Protein AF-A0A959AZ78-F1 (afdb_monomer_lite)

Sequence (178 aa):
RRRLTPREVIAAMEPVLYELKNRQPELEVILTVSPVRHLRDGLVENQRSKAVLLLACSELSRQLPFAHYFPSYEIQMDELRDYRFYAPDLIHPSDVAIDHIWQRFGQAFFDGPTRQLMQRIGKVIAASSHRPFHPASEPHQRFLQQQLEIIAQLEQEFPFLNLNREREGFRKQLVGEG

Structure (mmCIF, N/CA/C/O backbone):
data_AF-A0A959AZ78-F1
#
_entry.id   AF-A0A959AZ78-F1
#
loop_
_atom_site.group_PDB
_atom_site.id
_atom_site.type_symbol
_atom_site.label_atom_id
_atom_site.label_alt_id
_atom_site.label_comp_id
_atom_site.label_asym_id
_atom_site.label_entity_id
_atom_site.label_seq_id
_atom_site.pdbx_PDB_ins_code
_atom_site.Cartn_x
_atom_site.Cartn_y
_atom_site.Cartn_z
_atom_site.occupancy
_atom_site.B_iso_or_equiv
_atom_site.auth_seq_id
_atom_site.auth_comp_id
_atom_site.auth_asym_id
_atom_site.auth_atom_id
_atom_site.pdbx_PDB_model_num
ATOM 1 N N . ARG A 1 1 ? 24.798 -7.337 -11.334 1.00 72.88 1 ARG A N 1
ATOM 2 C CA . ARG A 1 1 ? 23.443 -7.668 -11.856 1.00 72.88 1 ARG A CA 1
ATOM 3 C C . ARG A 1 1 ? 23.127 -6.712 -13.004 1.00 72.88 1 ARG A C 1
ATOM 5 O O . ARG A 1 1 ? 23.565 -5.573 -12.932 1.00 72.88 1 ARG A O 1
ATOM 12 N N . ARG A 1 2 ? 22.421 -7.155 -14.054 1.00 89.50 2 ARG A N 1
ATOM 13 C CA . ARG A 1 2 ? 21.981 -6.292 -15.170 1.00 89.50 2 ARG A CA 1
ATOM 14 C C . ARG A 1 2 ? 20.644 -5.628 -14.817 1.00 89.50 2 ARG A C 1
ATOM 16 O O . ARG A 1 2 ? 19.760 -6.317 -14.315 1.00 89.50 2 ARG A O 1
ATOM 23 N N . ARG A 1 3 ? 20.494 -4.327 -15.087 1.00 91.81 3 ARG A N 1
ATOM 24 C CA . ARG A 1 3 ? 19.217 -3.600 -14.969 1.00 91.81 3 ARG A CA 1
ATOM 25 C C . ARG A 1 3 ? 18.324 -3.922 -16.171 1.00 91.81 3 ARG A C 1
ATOM 27 O O . ARG A 1 3 ? 18.809 -3.905 -17.302 1.00 91.81 3 ARG A O 1
ATOM 34 N N . LEU A 1 4 ? 17.048 -4.205 -15.922 1.00 96.06 4 LEU A N 1
ATOM 35 C CA . LEU A 1 4 ? 16.058 -4.388 -16.984 1.00 96.06 4 LEU A CA 1
ATOM 36 C C . LEU A 1 4 ? 15.775 -3.058 -17.694 1.00 96.06 4 LEU A C 1
ATOM 38 O O . LEU A 1 4 ? 15.920 -1.980 -17.117 1.00 96.06 4 LEU A O 1
ATOM 42 N N . THR A 1 5 ? 15.371 -3.135 -18.952 1.00 97.94 5 THR A N 1
ATOM 43 C CA . THR A 1 5 ? 14.807 -2.011 -19.706 1.00 97.94 5 THR A CA 1
ATOM 44 C C . THR A 1 5 ? 13.298 -1.901 -19.459 1.00 97.94 5 THR A C 1
ATOM 46 O O . THR A 1 5 ? 12.682 -2.889 -19.055 1.00 97.94 5 THR A O 1
ATOM 49 N N . PRO A 1 6 ? 12.660 -0.749 -19.750 1.00 98.19 6 PRO A N 1
ATOM 50 C CA . PRO A 1 6 ? 11.206 -0.628 -19.628 1.00 98.19 6 PRO A CA 1
ATOM 51 C C . PRO A 1 6 ? 10.462 -1.701 -20.432 1.00 98.19 6 PRO A C 1
ATOM 53 O O . PRO A 1 6 ? 9.532 -2.312 -19.922 1.00 98.19 6 PRO A O 1
ATOM 56 N N . ARG A 1 7 ? 10.935 -2.009 -21.649 1.00 98.12 7 ARG A N 1
ATOM 57 C CA . ARG A 1 7 ? 10.355 -3.053 -22.510 1.00 98.12 7 ARG A CA 1
ATOM 58 C C . ARG A 1 7 ? 10.413 -4.440 -21.881 1.00 98.12 7 ARG A C 1
ATOM 60 O O . ARG A 1 7 ? 9.453 -5.187 -21.993 1.00 98.12 7 ARG A O 1
ATOM 67 N N . GLU A 1 8 ? 11.515 -4.780 -21.219 1.00 98.31 8 GLU A N 1
ATOM 68 C CA . GLU A 1 8 ? 11.650 -6.074 -20.539 1.00 98.31 8 GLU A CA 1
ATOM 69 C C . GLU A 1 8 ? 10.726 -6.177 -19.323 1.00 98.31 8 GLU A C 1
ATOM 71 O O . GLU A 1 8 ? 10.173 -7.244 -19.078 1.00 98.31 8 GLU A O 1
ATOM 76 N N . VAL A 1 9 ? 10.521 -5.077 -18.589 1.00 98.38 9 VAL A N 1
ATOM 77 C CA . VAL A 1 9 ? 9.548 -5.037 -17.486 1.00 98.38 9 VAL A CA 1
ATOM 78 C C . VAL A 1 9 ? 8.124 -5.204 -18.019 1.00 98.38 9 VAL A C 1
ATOM 80 O O . VAL A 1 9 ? 7.379 -6.025 -17.493 1.00 98.38 9 VAL A O 1
ATOM 83 N N . ILE A 1 10 ? 7.760 -4.480 -19.081 1.00 98.44 10 ILE A N 1
ATOM 84 C CA . ILE A 1 10 ? 6.436 -4.575 -19.717 1.00 98.44 10 ILE A CA 1
ATOM 85 C C . ILE A 1 10 ? 6.186 -6.003 -20.212 1.00 98.44 10 ILE A C 1
ATOM 87 O O . ILE A 1 10 ? 5.195 -6.609 -19.821 1.00 98.44 10 ILE A O 1
ATOM 91 N N . ALA A 1 11 ? 7.121 -6.574 -20.979 1.00 98.25 11 ALA A N 1
ATOM 92 C CA . ALA A 1 11 ? 6.997 -7.925 -21.527 1.00 98.25 11 ALA A CA 1
ATOM 93 C C . ALA A 1 11 ? 6.884 -9.011 -20.443 1.00 98.25 11 ALA A C 1
ATOM 95 O O . ALA A 1 11 ? 6.262 -10.045 -20.672 1.00 98.25 11 ALA A O 1
ATOM 96 N N . ALA A 1 12 ? 7.478 -8.790 -19.266 1.00 97.94 12 ALA A N 1
ATOM 97 C CA . ALA A 1 12 ? 7.348 -9.701 -18.134 1.00 97.94 12 ALA A CA 1
ATOM 98 C C . ALA A 1 12 ? 6.010 -9.541 -17.392 1.00 97.94 12 ALA A C 1
ATOM 100 O O . ALA A 1 12 ? 5.462 -10.527 -16.906 1.00 97.94 12 ALA A O 1
ATOM 101 N N . MET A 1 13 ? 5.493 -8.314 -17.285 1.00 98.12 13 MET A N 1
ATOM 102 C CA . MET A 1 13 ? 4.295 -8.019 -16.496 1.00 98.12 13 MET A CA 1
ATOM 103 C C . MET A 1 13 ? 2.992 -8.208 -17.265 1.00 98.12 13 MET A C 1
ATOM 105 O O . MET A 1 13 ? 2.014 -8.679 -16.693 1.00 98.12 13 MET A O 1
ATOM 109 N N . GLU A 1 14 ? 2.963 -7.852 -18.544 1.00 97.38 14 GLU A N 1
ATOM 110 C CA . GLU A 1 14 ? 1.752 -7.866 -19.364 1.00 97.38 14 GLU A CA 1
ATOM 111 C C . GLU A 1 14 ? 1.051 -9.242 -19.390 1.00 97.38 14 GLU A C 1
ATOM 113 O O . GLU A 1 14 ? -0.150 -9.279 -19.109 1.00 97.38 14 GLU A O 1
ATOM 118 N N . PRO A 1 15 ? 1.744 -10.386 -19.596 1.00 98.00 15 PRO A N 1
ATOM 119 C CA . PRO A 1 15 ? 1.089 -11.696 -19.570 1.00 98.00 15 PRO A CA 1
ATOM 120 C C . PRO A 1 15 ? 0.437 -12.010 -18.219 1.00 98.00 15 PRO A C 1
ATOM 122 O O . PRO A 1 15 ? -0.659 -12.564 -18.177 1.00 98.00 15 PRO A O 1
ATOM 125 N N . VAL A 1 16 ? 1.083 -11.612 -17.117 1.00 97.88 16 VAL A N 1
ATOM 126 C CA . VAL A 1 16 ? 0.567 -11.811 -15.755 1.00 97.88 16 VAL A CA 1
ATOM 127 C C . VAL A 1 16 ? -0.694 -10.978 -15.535 1.00 97.88 16 VAL A C 1
ATOM 129 O O . VAL A 1 16 ? -1.683 -11.478 -15.004 1.00 97.88 16 VAL A O 1
ATOM 132 N N . LEU A 1 17 ? -0.685 -9.716 -15.967 1.00 98.00 17 LEU A N 1
ATOM 133 C CA . LEU A 1 17 ? -1.834 -8.821 -15.830 1.00 98.00 17 LEU A CA 1
ATOM 134 C C . LEU A 1 17 ? -3.036 -9.310 -16.649 1.00 98.00 17 LEU A C 1
ATOM 136 O O . LEU A 1 17 ? -4.156 -9.312 -16.138 1.00 98.00 17 LEU A O 1
ATOM 140 N N . TYR A 1 18 ? -2.813 -9.790 -17.876 1.00 97.56 18 TYR A N 1
ATOM 141 C CA . TYR A 1 18 ? -3.877 -10.402 -18.673 1.00 97.56 18 TYR A CA 1
ATOM 142 C C . TYR A 1 18 ? -4.390 -11.702 -18.068 1.00 97.56 18 TYR A C 1
ATOM 144 O O . TYR A 1 18 ? -5.596 -11.926 -18.063 1.00 97.56 18 TYR A O 1
ATOM 152 N N . GLU A 1 19 ? -3.515 -12.557 -17.540 1.00 97.81 19 GLU A N 1
ATOM 153 C CA . GLU A 1 19 ? -3.949 -13.786 -16.880 1.00 97.81 19 GLU A CA 1
ATOM 154 C C . GLU A 1 19 ? -4.858 -13.483 -15.681 1.00 97.81 19 GLU A C 1
ATOM 156 O O . GLU A 1 19 ? -5.916 -14.100 -15.538 1.00 97.81 19 GLU A O 1
ATOM 161 N N . LEU A 1 20 ? -4.490 -12.496 -14.859 1.00 97.06 20 LEU A N 1
ATOM 162 C CA . LEU A 1 20 ? -5.315 -12.040 -13.742 1.00 97.06 20 LEU A CA 1
ATOM 163 C C . LEU A 1 20 ? -6.674 -11.508 -14.221 1.00 97.06 20 LEU A C 1
ATOM 165 O O . LEU A 1 20 ? -7.704 -11.915 -13.681 1.00 97.06 20 LEU A O 1
ATOM 169 N N . LYS A 1 21 ? -6.697 -10.670 -15.266 1.00 97.00 21 LYS A N 1
ATOM 170 C CA . LYS A 1 21 ? -7.941 -10.122 -15.830 1.00 97.00 21 LYS A CA 1
ATOM 171 C C . LYS A 1 21 ? -8.822 -11.196 -16.474 1.00 97.00 21 LYS A C 1
ATOM 173 O O . LYS A 1 21 ? -10.037 -11.157 -16.328 1.00 97.00 21 LYS A O 1
ATOM 178 N N . ASN A 1 22 ? -8.230 -12.188 -17.136 1.00 97.12 22 ASN A N 1
ATOM 179 C CA . ASN A 1 22 ? -8.965 -13.303 -17.736 1.00 97.12 22 ASN A CA 1
ATOM 180 C C . ASN A 1 22 ? -9.610 -14.201 -16.674 1.00 97.12 22 ASN A C 1
ATOM 182 O O . ASN A 1 22 ? -10.712 -14.703 -16.880 1.00 97.12 22 ASN A O 1
ATOM 186 N N . ARG A 1 23 ? -8.929 -14.407 -15.539 1.00 97.75 23 ARG A N 1
ATOM 187 C CA . ARG A 1 23 ? -9.468 -15.168 -14.402 1.00 97.75 23 ARG A CA 1
ATOM 188 C C . ARG A 1 23 ? -10.536 -14.387 -13.639 1.00 97.75 23 ARG A C 1
ATOM 190 O O . ARG A 1 23 ? -11.462 -15.006 -13.126 1.00 97.75 23 ARG A O 1
ATOM 197 N N . GLN A 1 24 ? -10.403 -13.063 -13.562 1.00 97.19 24 GLN A N 1
ATOM 198 C CA . GLN A 1 24 ? -11.360 -12.184 -12.897 1.00 97.19 24 GLN A CA 1
ATOM 199 C C . GLN A 1 24 ? -11.624 -10.922 -13.737 1.00 97.19 24 GLN A C 1
ATOM 201 O O . GLN A 1 24 ? -10.906 -9.928 -13.593 1.00 97.19 24 GLN A O 1
ATOM 206 N N . PRO A 1 25 ? -12.666 -10.925 -14.594 1.00 96.50 25 PRO A N 1
ATOM 207 C CA . PRO A 1 25 ? -12.948 -9.822 -15.519 1.00 96.50 25 PRO A CA 1
ATOM 208 C C . PRO A 1 25 ? -13.201 -8.467 -14.847 1.00 96.50 25 PRO A C 1
ATOM 210 O O . PRO A 1 25 ? -12.938 -7.428 -15.447 1.00 96.50 25 PRO A O 1
ATOM 213 N N . GLU A 1 26 ? -13.667 -8.457 -13.599 1.00 97.06 26 GLU A N 1
ATOM 214 C CA . GLU A 1 26 ? -13.917 -7.232 -12.822 1.00 97.06 26 GLU A CA 1
ATOM 215 C C . GLU A 1 26 ? -12.675 -6.719 -12.074 1.00 97.06 26 GLU A C 1
ATOM 217 O O . GLU A 1 26 ? -12.725 -5.668 -11.445 1.00 97.06 26 GLU A O 1
ATOM 222 N N . LEU A 1 27 ? -11.549 -7.441 -12.126 1.00 96.94 27 LEU A N 1
ATOM 223 C CA . LEU A 1 27 ? -10.337 -7.053 -11.409 1.00 96.94 27 LEU A CA 1
ATOM 224 C C . LEU A 1 27 ? -9.713 -5.802 -12.026 1.00 96.94 27 LEU A C 1
ATOM 226 O O . LEU A 1 27 ? -9.376 -5.783 -13.211 1.00 96.94 27 LEU A O 1
ATOM 230 N N . GLU A 1 28 ? -9.470 -4.807 -11.188 1.00 97.00 28 GLU A N 1
ATOM 231 C CA . GLU A 1 28 ? -8.660 -3.637 -11.504 1.00 97.00 28 GLU A CA 1
ATOM 232 C C . GLU A 1 28 ? -7.301 -3.757 -10.803 1.00 97.00 28 GLU A C 1
ATOM 234 O O . GLU A 1 28 ? -7.193 -4.310 -9.705 1.00 97.00 28 GLU A O 1
ATOM 239 N N . VAL A 1 29 ? -6.245 -3.260 -11.441 1.00 97.75 29 VAL A N 1
ATOM 240 C CA . VAL A 1 29 ? -4.869 -3.349 -10.945 1.00 97.75 29 VAL A CA 1
ATOM 241 C C . VAL A 1 29 ? -4.329 -1.953 -10.705 1.00 97.75 29 VAL A C 1
ATOM 243 O O . VAL A 1 29 ? -4.384 -1.102 -11.585 1.00 97.75 29 VAL A O 1
ATOM 246 N N . ILE A 1 30 ? -3.743 -1.728 -9.532 1.00 98.12 30 ILE A N 1
ATOM 247 C CA . ILE A 1 30 ? -3.055 -0.477 -9.216 1.00 98.12 30 ILE A CA 1
ATOM 248 C C . ILE A 1 30 ? -1.550 -0.742 -9.183 1.00 98.12 30 ILE A C 1
ATOM 250 O O . ILE A 1 30 ? -1.040 -1.463 -8.326 1.00 98.12 30 ILE A O 1
ATOM 254 N N . LEU A 1 31 ? -0.838 -0.153 -10.136 1.00 98.25 31 LEU A N 1
ATOM 255 C CA . LEU A 1 31 ? 0.611 -0.139 -10.239 1.00 98.25 31 LEU A CA 1
ATOM 256 C C . LEU A 1 31 ? 1.166 1.041 -9.440 1.00 98.25 31 LEU A C 1
ATOM 258 O O . LEU A 1 31 ? 0.621 2.140 -9.466 1.00 98.25 31 LEU A O 1
ATOM 262 N N . THR A 1 32 ? 2.282 0.841 -8.751 1.00 98.12 32 THR A N 1
ATOM 263 C CA . THR A 1 32 ? 2.973 1.920 -8.039 1.00 98.12 32 THR A CA 1
ATOM 264 C C . THR A 1 32 ? 4.460 1.620 -7.950 1.00 98.12 32 THR A C 1
ATOM 266 O O . THR A 1 32 ? 4.869 0.463 -7.818 1.00 98.12 32 THR A O 1
ATOM 269 N N . VAL A 1 33 ? 5.287 2.660 -8.013 1.00 97.94 33 VAL A N 1
ATOM 270 C CA . VAL A 1 33 ? 6.716 2.547 -7.723 1.00 97.94 33 VAL A CA 1
ATOM 271 C C . VAL A 1 33 ? 6.929 2.943 -6.271 1.00 97.94 33 VAL A C 1
ATOM 273 O O . VAL A 1 33 ? 6.563 4.038 -5.866 1.00 97.94 33 VAL A O 1
ATOM 276 N N . SER A 1 34 ? 7.532 2.058 -5.475 1.00 94.69 34 SER A N 1
ATOM 277 C CA . SER A 1 34 ? 7.787 2.342 -4.059 1.00 94.69 34 SER A CA 1
ATOM 278 C C . SER A 1 34 ? 8.704 3.568 -3.882 1.00 94.69 34 SER A C 1
ATOM 280 O O . SER A 1 34 ? 9.715 3.664 -4.589 1.00 94.69 34 SER A O 1
ATOM 282 N N . PRO A 1 35 ? 8.441 4.455 -2.905 1.00 93.62 35 PRO A N 1
ATOM 283 C CA . PRO A 1 35 ? 9.309 5.588 -2.577 1.00 93.62 35 PRO A CA 1
ATOM 284 C C . PRO A 1 35 ? 10.629 5.201 -1.886 1.00 93.62 35 PRO A C 1
ATOM 286 O O . PRO A 1 35 ? 11.511 6.045 -1.738 1.00 93.62 35 PRO A O 1
ATOM 289 N N . VAL A 1 36 ? 10.792 3.936 -1.476 1.00 93.00 36 VAL A N 1
ATOM 290 C CA . VAL A 1 36 ? 11.982 3.460 -0.751 1.00 93.00 36 VAL A CA 1
ATOM 291 C C . VAL A 1 36 ? 13.249 3.625 -1.594 1.00 93.00 36 VAL A C 1
ATOM 293 O O . VAL A 1 36 ? 13.289 3.242 -2.773 1.00 93.00 36 VAL A O 1
ATOM 296 N N . ARG A 1 37 ? 14.302 4.168 -0.971 1.00 87.12 37 ARG A N 1
ATOM 297 C CA . ARG A 1 37 ? 15.606 4.408 -1.604 1.00 87.12 37 ARG A CA 1
ATOM 298 C C . ARG A 1 37 ? 16.511 3.176 -1.512 1.00 87.12 37 ARG A C 1
ATOM 300 O O . ARG A 1 37 ? 17.050 2.852 -0.460 1.00 87.12 37 ARG A O 1
ATOM 307 N N . HIS A 1 38 ? 16.767 2.508 -2.632 1.00 86.62 38 HIS A N 1
ATOM 308 C CA . HIS A 1 38 ? 17.680 1.362 -2.672 1.00 86.62 38 HIS A CA 1
ATOM 309 C C . HIS A 1 38 ? 19.131 1.825 -2.857 1.00 86.62 38 HIS A C 1
ATOM 311 O O . HIS A 1 38 ? 19.674 1.812 -3.958 1.00 86.62 38 HIS A O 1
ATOM 317 N N . LEU A 1 39 ? 19.766 2.248 -1.761 1.00 84.81 39 LEU A N 1
ATOM 318 C CA . LEU A 1 39 ? 21.097 2.872 -1.791 1.00 84.81 39 LEU A CA 1
ATOM 319 C C . LEU A 1 39 ? 22.269 1.893 -1.944 1.00 84.81 39 LEU A C 1
ATOM 321 O O . LEU A 1 39 ? 23.384 2.333 -2.209 1.00 84.81 39 LEU A O 1
ATOM 325 N N . ARG A 1 40 ? 22.033 0.580 -1.816 1.00 84.62 40 ARG A N 1
ATOM 326 C CA . ARG A 1 40 ? 23.083 -0.453 -1.897 1.00 84.62 40 ARG A CA 1
ATOM 327 C C . ARG A 1 40 ? 23.870 -0.404 -3.211 1.00 84.62 40 ARG A C 1
ATOM 329 O O . ARG A 1 40 ? 25.074 -0.628 -3.196 1.00 84.62 40 ARG A O 1
ATOM 336 N N . ASP A 1 41 ? 23.190 -0.083 -4.309 1.00 81.94 41 ASP A N 1
ATOM 337 C CA . ASP A 1 41 ? 23.782 0.017 -5.649 1.00 81.94 41 ASP A CA 1
ATOM 338 C C . ASP A 1 41 ? 24.117 1.476 -6.040 1.00 81.94 41 ASP A C 1
ATOM 340 O O . ASP A 1 41 ? 24.562 1.749 -7.154 1.00 81.94 41 ASP A O 1
ATOM 344 N N . GLY A 1 42 ? 23.931 2.427 -5.116 1.00 89.75 42 GLY A N 1
ATOM 345 C CA . GLY A 1 42 ? 24.195 3.854 -5.299 1.00 89.75 42 GLY A CA 1
ATOM 346 C C . GLY A 1 42 ? 22.988 4.675 -5.771 1.00 89.75 42 GLY A C 1
ATOM 347 O O . GLY A 1 42 ? 22.048 4.177 -6.390 1.00 89.75 42 GLY A O 1
ATOM 348 N N . LEU A 1 43 ? 23.032 5.985 -5.497 1.00 89.81 43 LEU A N 1
ATOM 349 C CA . LEU A 1 43 ? 21.952 6.935 -5.810 1.00 89.81 43 LEU A CA 1
ATOM 350 C C . LEU A 1 43 ? 21.608 6.972 -7.305 1.00 89.81 43 LEU A C 1
ATOM 352 O O . LEU A 1 43 ? 20.437 7.005 -7.677 1.00 89.81 43 LEU A O 1
ATOM 356 N N . VAL A 1 44 ? 22.628 6.931 -8.164 1.00 93.69 44 VAL A N 1
ATOM 357 C CA . VAL A 1 44 ? 22.455 6.966 -9.622 1.00 93.69 44 VAL A CA 1
ATOM 358 C C . VAL A 1 44 ? 21.685 5.739 -10.112 1.00 93.69 44 VAL A C 1
ATOM 360 O O . VAL A 1 44 ? 20.758 5.868 -10.912 1.00 93.69 44 VAL A O 1
ATOM 363 N N . GLU A 1 45 ? 22.031 4.551 -9.618 1.00 93.69 45 GLU A N 1
ATOM 364 C CA . GLU A 1 45 ? 21.365 3.311 -10.019 1.00 93.69 45 GLU A CA 1
ATOM 365 C C . GLU A 1 45 ? 19.963 3.187 -9.428 1.00 93.69 45 GLU A C 1
ATOM 367 O O . GLU A 1 45 ? 19.064 2.695 -10.117 1.00 93.69 45 GLU A O 1
ATOM 372 N N . ASN A 1 46 ? 19.731 3.722 -8.223 1.00 92.75 46 ASN A N 1
ATOM 373 C CA . ASN A 1 46 ? 18.383 3.881 -7.684 1.00 92.75 46 ASN A CA 1
ATOM 374 C C . ASN A 1 46 ? 17.519 4.725 -8.630 1.00 92.75 46 ASN A C 1
ATOM 376 O O . ASN A 1 46 ? 16.490 4.241 -9.095 1.00 92.75 46 ASN A O 1
ATOM 380 N N . GLN A 1 47 ? 17.961 5.936 -8.994 1.00 94.50 47 GLN A N 1
ATOM 381 C CA . GLN A 1 47 ? 17.180 6.817 -9.873 1.00 94.50 47 GLN A CA 1
ATOM 382 C C . GLN A 1 47 ? 16.921 6.188 -11.243 1.00 94.50 47 GLN A C 1
ATOM 384 O O . GLN A 1 47 ? 15.797 6.225 -11.739 1.00 94.50 47 GLN A O 1
ATOM 389 N N . ARG A 1 48 ? 17.935 5.554 -11.845 1.00 95.75 48 ARG A N 1
ATOM 390 C CA . ARG A 1 48 ? 17.784 4.867 -13.136 1.00 95.75 48 ARG A CA 1
ATOM 391 C C . ARG A 1 48 ? 16.795 3.709 -13.053 1.00 95.75 48 ARG A C 1
ATOM 393 O O . ARG A 1 48 ? 15.995 3.530 -13.966 1.00 95.75 48 ARG A O 1
ATOM 400 N N . SER A 1 49 ? 16.828 2.935 -11.972 1.00 95.19 49 SER A N 1
ATOM 401 C CA . SER A 1 49 ? 15.903 1.816 -11.774 1.00 95.19 49 SER A CA 1
ATOM 402 C C . SER A 1 49 ? 14.472 2.300 -11.542 1.00 95.19 49 SER A C 1
ATOM 404 O O . SER A 1 49 ? 13.552 1.753 -12.142 1.00 95.19 49 SER A O 1
ATOM 406 N N . LYS A 1 50 ? 14.273 3.370 -10.757 1.00 96.50 50 LYS A N 1
ATOM 407 C CA . LYS A 1 50 ? 12.954 4.003 -10.590 1.00 96.50 50 LYS A CA 1
ATOM 408 C C . LYS A 1 50 ? 12.434 4.545 -11.922 1.00 96.50 50 LYS A C 1
ATOM 410 O O . LYS A 1 50 ? 11.306 4.240 -12.279 1.00 96.50 50 LYS A O 1
ATOM 415 N N . ALA A 1 51 ? 13.266 5.238 -12.704 1.00 97.56 51 ALA A N 1
ATOM 416 C CA . ALA A 1 51 ? 12.886 5.744 -14.025 1.00 97.56 51 ALA A CA 1
ATOM 417 C C . ALA A 1 51 ? 12.438 4.625 -14.982 1.00 97.56 51 ALA A C 1
ATOM 419 O O . ALA A 1 51 ? 11.441 4.778 -15.683 1.00 97.56 51 ALA A O 1
ATOM 420 N N . VAL A 1 52 ? 13.130 3.477 -14.979 1.00 98.25 52 VAL A N 1
ATOM 421 C CA . VAL A 1 52 ? 12.706 2.306 -15.762 1.00 98.25 52 VAL A CA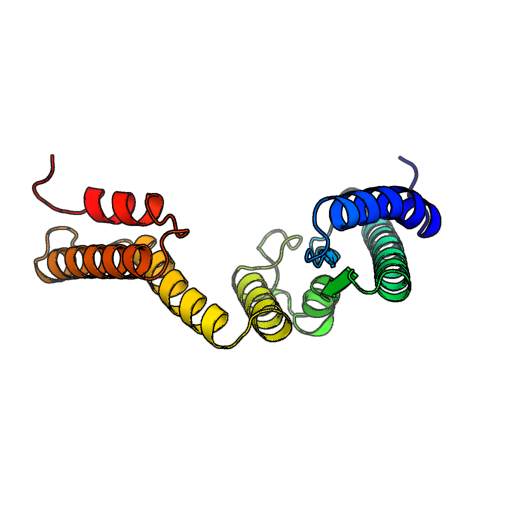 1
ATOM 422 C C . VAL A 1 52 ? 11.315 1.827 -15.343 1.00 98.25 52 VAL A C 1
ATOM 424 O O . VAL A 1 52 ? 10.474 1.588 -16.208 1.00 98.25 52 VAL A O 1
ATOM 427 N N . LEU A 1 53 ? 11.072 1.695 -14.037 1.00 98.25 53 LEU A N 1
ATOM 428 C CA . LEU A 1 53 ? 9.788 1.229 -13.511 1.00 98.25 53 LEU A CA 1
ATOM 429 C C . LEU A 1 53 ? 8.658 2.225 -13.788 1.00 98.25 53 LEU A C 1
ATOM 431 O O . LEU A 1 53 ? 7.574 1.801 -14.172 1.00 98.25 53 LEU A O 1
ATOM 435 N N . LEU A 1 54 ? 8.916 3.527 -13.652 1.00 98.56 54 LEU A N 1
ATOM 436 C CA . LEU A 1 54 ? 7.948 4.589 -13.939 1.00 98.56 54 LEU A CA 1
ATOM 437 C C . LEU A 1 54 ? 7.508 4.561 -15.407 1.00 98.56 54 LEU A C 1
ATOM 439 O O . LEU A 1 54 ? 6.313 4.567 -15.692 1.00 98.56 54 LEU A O 1
ATOM 443 N N . LEU A 1 55 ? 8.460 4.447 -16.339 1.00 98.56 55 LEU A N 1
ATOM 444 C CA . LEU A 1 55 ? 8.154 4.329 -17.768 1.00 98.56 55 LEU A CA 1
ATOM 445 C C . LEU A 1 55 ? 7.372 3.049 -18.085 1.00 98.56 55 LEU A C 1
ATOM 447 O O . LEU A 1 55 ? 6.438 3.087 -18.881 1.00 98.56 55 LEU A O 1
ATOM 451 N N . ALA A 1 56 ? 7.724 1.928 -17.451 1.00 98.62 56 ALA A N 1
ATOM 452 C CA . ALA A 1 56 ? 6.992 0.677 -17.624 1.00 98.62 56 ALA A CA 1
ATOM 453 C C . ALA A 1 56 ? 5.554 0.771 -17.087 1.00 98.62 56 ALA A C 1
ATOM 455 O O . ALA A 1 56 ? 4.624 0.365 -17.776 1.00 98.62 56 ALA A O 1
ATOM 456 N N . CYS A 1 57 ? 5.355 1.348 -15.896 1.00 98.56 57 CYS A N 1
ATOM 457 C CA . CYS A 1 57 ? 4.024 1.547 -15.315 1.00 98.56 57 CYS A CA 1
ATOM 458 C C . CYS A 1 57 ? 3.169 2.490 -16.167 1.00 98.56 57 CYS A C 1
ATOM 460 O O . CYS A 1 57 ? 1.991 2.212 -16.380 1.00 98.56 57 CYS A O 1
ATOM 462 N N . SER A 1 58 ? 3.761 3.578 -16.673 1.00 98.38 58 SER A N 1
ATOM 463 C CA . SER A 1 58 ? 3.082 4.522 -17.564 1.00 98.38 58 SER A CA 1
ATOM 464 C C . SER A 1 58 ? 2.590 3.833 -18.835 1.00 98.38 58 SER A C 1
ATOM 466 O O . SER A 1 58 ? 1.426 3.983 -19.197 1.00 98.38 58 SER A O 1
ATOM 468 N N . GLU A 1 59 ? 3.440 3.027 -19.474 1.00 98.38 59 GLU A N 1
ATOM 469 C CA . GLU A 1 59 ? 3.068 2.329 -20.702 1.00 98.38 59 GLU A CA 1
ATOM 470 C C . GLU A 1 59 ? 2.030 1.226 -20.451 1.00 98.38 59 GLU A C 1
ATOM 472 O O . GLU A 1 59 ? 1.050 1.145 -21.187 1.00 98.38 59 GLU A O 1
ATOM 477 N N . LEU A 1 60 ? 2.180 0.437 -19.381 1.00 98.50 60 LEU A N 1
ATOM 478 C CA . LEU A 1 60 ? 1.188 -0.574 -18.996 1.00 98.50 60 LEU A CA 1
ATOM 479 C C . LEU A 1 60 ? -0.180 0.054 -18.710 1.00 98.50 60 LEU A C 1
ATOM 481 O O . LEU A 1 60 ? -1.181 -0.434 -19.220 1.00 98.50 60 LEU A O 1
ATOM 485 N N . SER A 1 61 ? -0.227 1.160 -17.965 1.00 97.88 61 SER A N 1
ATOM 486 C CA . SER A 1 61 ? -1.492 1.846 -17.644 1.00 97.88 61 SER A CA 1
ATOM 487 C C . SER A 1 61 ? -2.130 2.506 -18.873 1.00 97.88 61 SER A C 1
ATOM 489 O O . SER A 1 61 ? -3.336 2.714 -18.929 1.00 97.88 61 SER A O 1
ATOM 491 N N . ARG A 1 62 ? -1.325 2.844 -19.888 1.00 97.44 62 ARG A N 1
ATOM 492 C CA . ARG A 1 62 ? -1.811 3.383 -21.164 1.00 97.44 62 ARG A CA 1
ATOM 493 C C . ARG A 1 62 ? -2.381 2.291 -22.070 1.00 97.44 62 ARG A C 1
ATOM 495 O O . ARG A 1 62 ? -3.326 2.547 -22.811 1.00 97.44 62 ARG A O 1
ATOM 502 N N . GLN A 1 63 ? -1.765 1.110 -22.072 1.00 97.19 63 GLN A N 1
ATOM 503 C CA . GLN A 1 63 ? -2.157 -0.013 -22.929 1.00 97.19 63 GLN A CA 1
ATOM 504 C C . GLN A 1 63 ? -3.303 -0.840 -22.339 1.00 97.19 63 GLN A C 1
ATOM 506 O O . GLN A 1 63 ? -4.123 -1.360 -23.092 1.00 97.19 63 GLN A O 1
ATOM 511 N N . LEU A 1 64 ? -3.355 -0.971 -21.012 1.00 97.69 64 LEU A N 1
ATOM 512 C CA . LEU A 1 64 ? -4.289 -1.834 -20.298 1.00 97.69 64 LEU A CA 1
ATOM 513 C C . LEU A 1 64 ? -5.323 -0.969 -19.560 1.00 97.69 64 LEU A C 1
ATOM 515 O O . LEU A 1 64 ? -4.990 -0.398 -18.524 1.00 97.69 64 LEU A O 1
ATOM 519 N N . PRO A 1 65 ? -6.588 -0.899 -20.022 1.00 96.50 65 PRO A N 1
ATOM 520 C CA . PRO A 1 65 ? -7.609 -0.039 -19.409 1.00 96.50 65 PRO A CA 1
ATOM 521 C C . PRO A 1 65 ? -7.934 -0.363 -17.945 1.00 96.50 65 PRO A C 1
ATOM 523 O O . PRO A 1 65 ? -8.519 0.465 -17.256 1.00 96.50 65 PRO A O 1
ATOM 526 N N . PHE A 1 66 ? -7.579 -1.569 -17.491 1.00 97.75 66 PHE A N 1
ATOM 527 C CA . PHE A 1 66 ? -7.796 -2.049 -16.126 1.00 97.75 66 PHE A CA 1
ATOM 528 C C . PHE A 1 66 ? -6.572 -1.870 -15.211 1.00 97.75 66 PHE A C 1
ATOM 530 O O . PHE A 1 66 ? -6.575 -2.348 -14.076 1.00 97.75 66 PHE A O 1
ATOM 537 N N . ALA A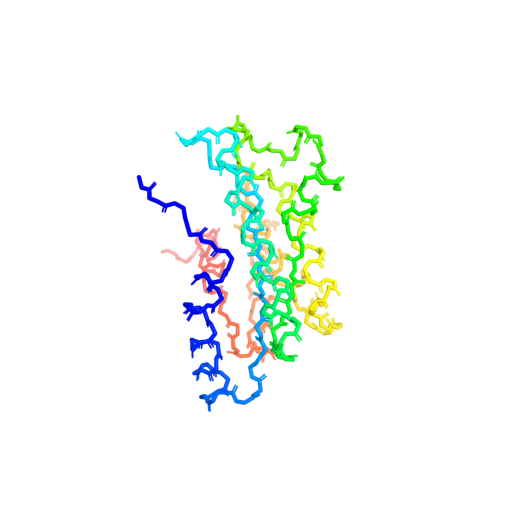 1 67 ? -5.493 -1.259 -15.711 1.00 98.12 67 ALA A N 1
ATOM 538 C CA . ALA A 1 67 ? -4.288 -0.976 -14.944 1.00 98.12 67 ALA A CA 1
ATOM 539 C C . ALA A 1 67 ? -4.148 0.534 -14.726 1.00 98.12 67 ALA A C 1
ATOM 541 O O . ALA A 1 67 ? -4.100 1.316 -15.671 1.00 98.12 67 ALA A O 1
ATOM 542 N N . HIS A 1 68 ? -4.031 0.934 -13.466 1.00 98.12 68 HIS A N 1
ATOM 543 C CA . HIS A 1 68 ? -3.972 2.328 -13.034 1.00 98.12 68 HIS A CA 1
ATOM 544 C C . HIS A 1 68 ? -2.656 2.590 -12.322 1.00 98.12 68 HIS A C 1
ATOM 546 O O . HIS A 1 68 ? -2.173 1.732 -11.591 1.00 98.12 68 HIS A O 1
ATOM 552 N N . TYR A 1 69 ? -2.083 3.781 -12.473 1.00 98.38 69 TYR A N 1
ATOM 553 C CA . TYR A 1 69 ? -0.871 4.154 -11.747 1.00 98.38 69 TYR A CA 1
ATOM 554 C C . TYR A 1 69 ? -1.191 5.020 -10.525 1.00 98.38 69 TYR A C 1
ATOM 556 O O . TYR A 1 69 ? -1.860 6.046 -10.643 1.00 98.38 69 TYR A O 1
ATOM 564 N N . PHE A 1 70 ? -0.672 4.636 -9.358 1.00 98.56 70 PHE A N 1
ATOM 565 C CA . PHE A 1 70 ? -0.687 5.454 -8.150 1.00 98.56 70 PHE A CA 1
ATOM 566 C C . PHE A 1 70 ? 0.701 6.057 -7.875 1.00 98.56 70 PHE A C 1
ATOM 568 O O . PHE A 1 70 ? 1.661 5.303 -7.685 1.00 98.56 70 PHE A O 1
ATOM 575 N N . PRO A 1 71 ? 0.830 7.393 -7.782 1.00 98.06 71 PRO A N 1
ATOM 576 C CA . PRO A 1 71 ? 2.122 8.078 -7.760 1.00 98.06 71 PRO A CA 1
ATOM 577 C C . PRO A 1 71 ? 2.769 8.139 -6.362 1.00 98.06 71 PRO A C 1
ATOM 579 O O . PRO A 1 71 ? 3.079 9.213 -5.850 1.00 98.06 71 PRO A O 1
ATOM 582 N N . SER A 1 72 ? 2.965 6.995 -5.692 1.00 98.00 72 SER A N 1
ATOM 583 C CA . SER A 1 72 ? 3.522 6.997 -4.322 1.00 98.00 72 SER A CA 1
ATOM 584 C C . SER A 1 72 ? 4.978 7.480 -4.254 1.00 98.00 72 SER A C 1
ATOM 586 O O . SER A 1 72 ? 5.369 8.131 -3.283 1.00 98.00 72 SER A O 1
ATOM 588 N N . TYR A 1 73 ? 5.775 7.199 -5.291 1.00 97.62 73 TYR A N 1
ATOM 589 C CA . TYR A 1 73 ? 7.151 7.677 -5.408 1.00 97.62 73 TYR A CA 1
ATOM 590 C C . TYR A 1 73 ? 7.193 9.199 -5.560 1.00 97.62 73 TYR A C 1
ATOM 592 O O . TYR A 1 73 ? 7.927 9.864 -4.834 1.00 97.62 73 TYR A O 1
ATOM 600 N N . GLU A 1 74 ? 6.382 9.753 -6.455 1.00 97.62 74 GLU A N 1
ATOM 601 C CA . GLU A 1 74 ? 6.307 11.186 -6.723 1.00 97.62 74 GLU A CA 1
ATOM 602 C C . GLU A 1 74 ? 5.755 11.948 -5.517 1.00 97.62 74 GLU A C 1
ATOM 604 O O . GLU A 1 74 ? 6.316 12.972 -5.150 1.00 97.62 74 GLU A O 1
ATOM 609 N N . ILE A 1 75 ? 4.745 11.422 -4.813 1.00 97.88 75 ILE A N 1
ATOM 610 C CA . ILE A 1 75 ? 4.271 12.032 -3.559 1.00 97.88 75 ILE A CA 1
ATOM 611 C C . ILE A 1 75 ? 5.428 12.149 -2.555 1.00 97.88 75 ILE A C 1
ATOM 613 O O . ILE A 1 75 ? 5.651 13.225 -2.000 1.00 97.88 75 ILE A O 1
ATOM 617 N N . GLN A 1 76 ? 6.218 11.086 -2.358 1.00 96.56 76 GLN A N 1
ATOM 618 C CA . GLN A 1 76 ? 7.370 11.160 -1.455 1.00 96.56 76 GLN A CA 1
ATOM 619 C C . GLN A 1 76 ? 8.434 12.150 -1.953 1.00 96.56 76 GLN A C 1
ATOM 621 O O . GLN A 1 76 ? 9.018 12.887 -1.160 1.00 96.56 76 GLN A O 1
ATOM 626 N N . MET A 1 77 ? 8.746 12.129 -3.249 1.00 94.44 77 MET A N 1
ATOM 627 C CA . MET A 1 77 ? 9.844 12.925 -3.803 1.00 94.44 77 MET A CA 1
ATOM 628 C C . MET A 1 77 ? 9.484 14.399 -3.997 1.00 94.44 77 MET A C 1
ATOM 630 O O . MET A 1 77 ? 10.383 15.236 -3.955 1.00 94.44 77 MET A O 1
ATOM 634 N N . ASP A 1 78 ? 8.212 14.730 -4.214 1.00 94.56 78 ASP A N 1
ATOM 635 C CA . ASP A 1 78 ? 7.776 16.058 -4.645 1.00 94.56 78 ASP A CA 1
ATOM 636 C C . ASP A 1 78 ? 6.865 16.767 -3.643 1.00 94.56 78 ASP A C 1
ATOM 638 O O . ASP A 1 78 ? 7.083 17.950 -3.370 1.00 94.56 78 ASP A O 1
ATOM 642 N N . GLU A 1 79 ? 5.910 16.063 -3.035 1.00 95.19 79 GLU A N 1
ATOM 643 C CA . GLU A 1 79 ? 5.038 16.637 -2.000 1.00 95.19 79 GLU A CA 1
ATOM 644 C C . GLU A 1 79 ? 5.692 16.576 -0.608 1.00 95.19 79 GLU A C 1
ATOM 646 O O . GLU A 1 79 ? 5.605 17.524 0.174 1.00 95.19 79 GLU A O 1
ATOM 651 N N . LEU A 1 80 ? 6.404 15.484 -0.309 1.00 96.06 80 LEU A N 1
ATOM 652 C CA . LEU A 1 80 ? 6.988 15.180 1.004 1.00 96.06 80 LEU A CA 1
ATOM 653 C C . LEU A 1 80 ? 8.524 15.290 1.012 1.00 96.06 80 LEU A C 1
ATOM 655 O O . LEU A 1 80 ? 9.237 14.444 1.548 1.00 96.06 80 LEU A O 1
ATOM 659 N N . ARG A 1 81 ? 9.052 16.367 0.424 1.00 90.19 81 ARG A N 1
ATOM 660 C CA . ARG A 1 81 ? 10.497 16.567 0.182 1.00 90.19 81 ARG A CA 1
ATOM 661 C C . ARG A 1 81 ? 11.387 16.643 1.424 1.00 90.19 81 ARG A C 1
ATOM 663 O O . ARG A 1 81 ? 12.580 16.361 1.337 1.00 90.19 81 ARG A O 1
ATOM 670 N N . ASP A 1 82 ? 10.836 17.085 2.547 1.00 92.75 82 ASP A N 1
ATOM 671 C CA . ASP A 1 82 ? 11.589 17.358 3.774 1.00 92.75 82 ASP A CA 1
ATOM 672 C C . ASP A 1 82 ? 12.079 16.065 4.460 1.00 92.75 82 ASP A C 1
ATOM 674 O O . ASP A 1 82 ? 11.376 15.054 4.476 1.00 92.75 82 ASP A O 1
ATOM 678 N N . TYR A 1 83 ? 13.270 16.095 5.074 1.00 90.94 83 TYR A N 1
ATOM 679 C CA . TYR A 1 83 ? 13.842 14.955 5.803 1.00 90.94 83 TYR A CA 1
ATOM 680 C C . TYR A 1 83 ? 12.939 14.410 6.917 1.00 90.94 83 TYR A C 1
ATOM 682 O O . TYR A 1 83 ? 13.018 13.224 7.219 1.00 90.94 83 TYR A O 1
ATOM 690 N N . ARG A 1 84 ? 12.030 15.220 7.475 1.00 94.06 84 ARG A N 1
ATOM 691 C CA . ARG A 1 84 ? 11.012 14.774 8.446 1.00 94.06 84 ARG A CA 1
ATOM 692 C C . ARG A 1 84 ? 10.091 13.669 7.912 1.00 94.06 84 ARG A C 1
ATOM 694 O O . ARG A 1 84 ? 9.443 12.963 8.685 1.00 94.06 84 ARG A O 1
ATOM 701 N N . PHE A 1 85 ? 10.004 13.536 6.591 1.00 96.12 85 PHE A N 1
ATOM 702 C CA . PHE A 1 85 ? 9.211 12.514 5.916 1.00 96.12 85 PHE A CA 1
ATOM 703 C C . PHE A 1 85 ? 9.993 11.232 5.633 1.00 96.12 85 PHE A C 1
ATOM 705 O O . PHE A 1 85 ? 9.463 10.316 5.006 1.00 96.12 85 PHE A O 1
ATOM 712 N N . TYR A 1 86 ? 11.234 11.146 6.106 1.00 95.69 86 TYR A N 1
ATOM 713 C CA . TYR A 1 86 ? 12.039 9.937 6.081 1.00 95.69 86 TYR A CA 1
ATOM 714 C C . TYR A 1 86 ? 12.182 9.384 7.495 1.00 95.69 86 TYR A C 1
ATOM 716 O O . TYR A 1 86 ? 12.272 10.124 8.475 1.00 95.69 86 TYR A O 1
ATOM 724 N N . ALA A 1 87 ? 12.205 8.062 7.597 1.00 95.38 87 ALA A N 1
ATOM 725 C CA . ALA A 1 87 ? 12.607 7.370 8.805 1.00 95.38 87 ALA A CA 1
ATOM 726 C C . ALA A 1 87 ? 14.083 7.693 9.138 1.00 95.38 87 ALA A C 1
ATOM 728 O O . ALA A 1 87 ? 14.815 8.202 8.282 1.00 95.38 87 ALA A O 1
ATOM 729 N N . PRO A 1 88 ? 14.566 7.372 10.355 1.00 95.19 88 PRO A N 1
ATOM 730 C CA . PRO A 1 88 ? 15.945 7.667 10.761 1.00 95.19 88 PRO A CA 1
ATOM 731 C C . PRO A 1 88 ? 17.032 7.096 9.837 1.00 95.19 88 PRO A C 1
ATOM 733 O O . PRO A 1 88 ? 18.144 7.614 9.809 1.00 95.19 88 PRO A O 1
ATOM 736 N N . ASP A 1 89 ? 16.721 6.049 9.069 1.00 92.94 89 ASP A N 1
ATOM 737 C CA . ASP A 1 89 ? 17.636 5.457 8.089 1.00 92.94 89 ASP A CA 1
ATOM 738 C C . ASP A 1 89 ? 17.765 6.251 6.777 1.00 92.94 89 ASP A C 1
ATOM 740 O O . ASP A 1 89 ? 18.598 5.911 5.936 1.00 92.94 89 ASP A O 1
ATOM 744 N N . LEU A 1 90 ? 16.956 7.302 6.596 1.00 90.81 90 LEU A N 1
ATOM 745 C CA . LEU A 1 90 ? 16.888 8.149 5.401 1.00 90.81 90 LEU A CA 1
ATOM 746 C C . LEU A 1 90 ? 16.549 7.391 4.103 1.00 90.81 90 LEU A C 1
ATOM 748 O O . LEU A 1 90 ? 16.730 7.920 2.999 1.00 90.81 90 LEU A O 1
ATOM 752 N N . ILE A 1 91 ? 16.058 6.158 4.230 1.00 91.75 91 ILE A N 1
ATOM 753 C CA . ILE A 1 91 ? 15.754 5.228 3.141 1.00 91.75 91 ILE A CA 1
ATOM 754 C C . ILE A 1 91 ? 14.252 5.005 3.033 1.00 91.75 91 ILE A C 1
ATOM 756 O O . ILE A 1 91 ? 13.708 5.042 1.922 1.00 91.75 91 ILE A O 1
ATOM 760 N N . HIS A 1 92 ? 13.600 4.764 4.167 1.00 95.19 92 HIS A N 1
ATOM 761 C CA . HIS A 1 92 ? 12.169 4.512 4.232 1.00 95.19 92 HIS A CA 1
ATOM 762 C C . HIS A 1 92 ? 11.401 5.811 4.508 1.00 95.19 92 HIS A C 1
ATOM 764 O O . HIS A 1 92 ? 11.943 6.722 5.140 1.00 95.19 92 HIS A O 1
ATOM 770 N N . PRO A 1 93 ? 10.143 5.925 4.049 1.00 96.25 93 PRO A N 1
ATOM 771 C CA . PRO A 1 93 ? 9.247 6.979 4.512 1.00 96.25 93 PRO A CA 1
ATOM 772 C C . PRO A 1 93 ? 9.037 6.896 6.032 1.00 96.25 93 PRO A C 1
ATOM 774 O O . PRO A 1 93 ? 9.037 5.801 6.594 1.00 96.25 93 PRO A O 1
ATOM 777 N N . SER A 1 94 ? 8.854 8.038 6.696 1.00 97.00 94 SER A N 1
ATOM 778 C CA . SER A 1 94 ? 8.420 8.069 8.099 1.00 97.00 94 SER A CA 1
ATOM 779 C C . SER A 1 94 ? 6.937 7.711 8.226 1.00 97.00 94 SER A C 1
ATOM 781 O O . SER A 1 94 ? 6.200 7.776 7.243 1.00 97.00 94 SER A O 1
ATOM 783 N N . ASP A 1 95 ? 6.470 7.404 9.438 1.00 95.19 95 ASP A N 1
ATOM 784 C CA . ASP A 1 95 ? 5.052 7.092 9.687 1.00 95.19 95 ASP A CA 1
ATOM 785 C C . ASP A 1 95 ? 4.121 8.211 9.193 1.00 95.19 95 ASP A C 1
ATOM 787 O O . ASP A 1 95 ? 3.120 7.949 8.533 1.00 95.19 95 ASP A O 1
ATOM 791 N N . VAL A 1 96 ? 4.517 9.475 9.387 1.00 95.88 96 VAL A N 1
ATOM 792 C CA . VAL A 1 96 ? 3.773 10.647 8.889 1.00 95.88 96 VAL A CA 1
ATOM 793 C C . VAL A 1 96 ? 3.651 10.633 7.362 1.00 95.88 96 VAL A C 1
ATOM 795 O O . VAL A 1 96 ? 2.616 11.007 6.810 1.00 95.88 96 VAL A O 1
ATOM 798 N N . ALA A 1 97 ? 4.707 10.215 6.665 1.00 97.12 97 ALA A N 1
ATOM 799 C CA . ALA A 1 97 ? 4.697 10.113 5.213 1.00 97.12 97 ALA A CA 1
ATOM 800 C C . ALA A 1 97 ? 3.848 8.931 4.729 1.00 97.12 97 ALA A C 1
ATOM 802 O O . ALA A 1 97 ? 3.083 9.080 3.776 1.00 97.12 97 ALA A O 1
ATOM 803 N N . ILE A 1 98 ? 3.937 7.784 5.411 1.00 96.31 98 ILE A N 1
ATOM 804 C CA . ILE A 1 98 ? 3.104 6.605 5.143 1.00 96.31 98 ILE A CA 1
ATOM 805 C C . ILE A 1 98 ? 1.624 6.970 5.282 1.00 96.31 98 ILE A C 1
ATOM 807 O O . ILE A 1 98 ? 0.849 6.714 4.359 1.00 96.31 98 ILE A O 1
ATOM 811 N N . ASP A 1 99 ? 1.246 7.635 6.374 1.00 94.56 99 ASP A N 1
ATOM 812 C CA . ASP A 1 99 ? -0.127 8.079 6.619 1.00 94.56 99 ASP A CA 1
ATOM 813 C C . ASP A 1 99 ? -0.616 9.038 5.529 1.00 94.56 99 ASP A C 1
ATOM 815 O O . ASP A 1 99 ? -1.735 8.902 5.028 1.00 94.56 99 ASP A O 1
ATOM 819 N N . HIS A 1 100 ? 0.228 9.984 5.109 1.00 96.69 100 HIS A N 1
ATOM 820 C CA . HIS A 1 100 ? -0.119 10.914 4.037 1.00 96.69 100 HIS A CA 1
ATOM 821 C C . HIS A 1 100 ? -0.339 10.196 2.697 1.00 96.69 100 HIS A C 1
ATOM 823 O O . HIS A 1 100 ? -1.348 10.421 2.024 1.00 96.69 100 HIS A O 1
ATOM 829 N N . ILE A 1 101 ? 0.569 9.293 2.317 1.00 97.38 101 ILE A N 1
ATOM 830 C CA . ILE A 1 101 ? 0.448 8.492 1.091 1.00 97.38 101 ILE A CA 1
ATOM 831 C C . ILE A 1 101 ? -0.811 7.615 1.152 1.00 97.38 101 ILE A C 1
ATOM 833 O O . ILE A 1 101 ? -1.536 7.515 0.162 1.00 97.38 101 ILE A O 1
ATOM 837 N N . TRP A 1 102 ? -1.122 7.031 2.311 1.00 95.62 102 TRP A N 1
ATOM 838 C CA . TRP A 1 102 ? -2.333 6.235 2.513 1.00 95.62 102 TRP A CA 1
ATOM 839 C C . TRP A 1 102 ? -3.615 7.061 2.363 1.00 95.62 102 TRP A C 1
ATOM 841 O O . TRP A 1 102 ? -4.570 6.620 1.722 1.00 95.62 102 TRP A O 1
ATOM 851 N N . GLN A 1 103 ? -3.631 8.295 2.874 1.00 94.75 103 GLN A N 1
ATOM 852 C CA . GLN A 1 103 ? -4.746 9.221 2.665 1.00 94.75 103 GLN A CA 1
ATOM 853 C C . GLN A 1 103 ? -4.937 9.560 1.182 1.00 94.75 103 GLN A C 1
ATOM 855 O O . GLN A 1 103 ? -6.067 9.516 0.692 1.00 94.75 103 GLN A O 1
ATOM 860 N N . ARG A 1 104 ? -3.850 9.848 0.451 1.00 97.31 104 ARG A N 1
ATOM 861 C CA . ARG A 1 104 ? -3.889 10.086 -1.003 1.00 97.31 104 ARG A CA 1
ATOM 862 C C . ARG A 1 104 ? -4.417 8.866 -1.759 1.00 97.31 104 ARG A C 1
ATOM 864 O O . ARG A 1 104 ? -5.262 9.017 -2.637 1.00 97.31 104 ARG A O 1
ATOM 871 N N . PHE A 1 105 ? -3.973 7.668 -1.380 1.00 97.38 105 PHE A N 1
ATOM 872 C CA . PHE A 1 105 ? -4.442 6.412 -1.964 1.00 97.38 105 PHE A CA 1
ATOM 873 C C . PHE A 1 105 ? -5.948 6.230 -1.762 1.00 97.38 105 PHE A C 1
ATOM 875 O O . PHE A 1 105 ? -6.686 6.008 -2.721 1.00 97.38 105 PHE A O 1
ATOM 882 N N . GLY A 1 106 ? -6.427 6.399 -0.527 1.00 96.31 106 GLY A N 1
ATOM 883 C CA . GLY A 1 106 ? -7.846 6.249 -0.225 1.00 96.31 106 GLY A CA 1
ATOM 884 C C . GLY A 1 106 ? -8.730 7.307 -0.888 1.00 96.31 106 GLY A C 1
ATOM 885 O O . GLY A 1 106 ? -9.861 7.016 -1.266 1.00 96.31 106 GLY A O 1
ATOM 886 N N . GLN A 1 107 ? -8.228 8.527 -1.082 1.00 95.62 107 GLN A N 1
ATOM 887 C CA . GLN A 1 107 ? -8.936 9.556 -1.852 1.00 95.62 107 GLN A CA 1
ATOM 888 C C . GLN A 1 107 ? -9.061 9.190 -3.334 1.00 95.62 107 GLN A C 1
ATOM 890 O O . GLN A 1 107 ? -10.099 9.473 -3.929 1.00 95.62 107 GLN A O 1
ATOM 895 N N . ALA A 1 108 ? -8.030 8.568 -3.910 1.00 96.06 108 ALA A N 1
ATOM 896 C CA . ALA A 1 108 ? -7.992 8.213 -5.323 1.00 96.06 108 ALA A CA 1
ATOM 897 C C . ALA A 1 108 ? -8.856 6.988 -5.664 1.00 96.06 108 ALA A C 1
ATOM 899 O O . ALA A 1 108 ? -9.519 6.996 -6.698 1.00 96.06 108 ALA A O 1
ATOM 900 N N . PHE A 1 109 ? -8.861 5.954 -4.813 1.00 96.00 109 PHE A N 1
ATOM 901 C CA . PHE A 1 109 ? -9.406 4.640 -5.192 1.00 96.00 109 PHE A CA 1
ATOM 902 C C . PHE A 1 109 ? -10.580 4.138 -4.357 1.00 96.00 109 PHE A C 1
ATOM 904 O O . PHE A 1 109 ? -11.242 3.189 -4.770 1.00 96.00 109 PHE A O 1
ATOM 911 N N . PHE A 1 110 ? -10.860 4.731 -3.198 1.00 95.81 110 PHE A N 1
ATOM 912 C CA . PHE A 1 110 ? -11.968 4.280 -2.356 1.00 95.81 110 PHE A CA 1
ATOM 913 C C . PHE A 1 110 ? -13.170 5.194 -2.489 1.00 95.81 110 PHE A C 1
ATOM 915 O O . PHE A 1 110 ? -13.033 6.413 -2.549 1.00 95.81 110 PHE A O 1
ATOM 922 N N . ASP A 1 111 ? -14.361 4.611 -2.491 1.00 95.88 111 ASP A N 1
ATOM 923 C CA . ASP A 1 111 ? -15.610 5.357 -2.475 1.00 95.88 111 ASP A CA 1
ATOM 924 C C . ASP A 1 111 ? -15.927 5.916 -1.072 1.00 95.88 111 ASP A C 1
ATOM 926 O O . ASP A 1 111 ? -15.191 5.736 -0.096 1.00 95.88 111 ASP A O 1
ATOM 930 N N . GLY A 1 112 ? -17.020 6.677 -0.970 1.00 96.56 112 GLY A N 1
ATOM 931 C CA . GLY A 1 112 ? -17.466 7.266 0.297 1.00 96.56 112 GLY A CA 1
ATOM 932 C C . GLY A 1 112 ? -17.642 6.228 1.415 1.00 96.56 112 GLY A C 1
ATOM 933 O O . GLY A 1 112 ? -17.013 6.393 2.466 1.00 96.56 112 GLY A O 1
ATOM 934 N N . PRO A 1 113 ? -18.441 5.167 1.196 1.00 96.00 113 PRO A N 1
ATOM 935 C CA . PRO A 1 113 ? -18.633 4.092 2.167 1.00 96.00 113 PRO A CA 1
ATOM 936 C C . PRO A 1 113 ? -17.329 3.412 2.598 1.00 96.00 113 PRO A C 1
ATOM 938 O O . PRO A 1 113 ? -17.086 3.269 3.797 1.00 96.00 113 PRO A O 1
ATOM 941 N N . THR A 1 114 ? -16.440 3.070 1.661 1.00 95.19 114 THR A N 1
ATOM 942 C CA . THR A 1 114 ? -15.159 2.417 1.977 1.00 95.19 114 THR A CA 1
ATOM 943 C C . THR A 1 114 ? -14.277 3.319 2.834 1.00 95.19 114 THR A C 1
ATOM 945 O O . THR A 1 114 ? -13.719 2.875 3.837 1.00 95.19 114 THR A O 1
ATOM 948 N N . ARG A 1 115 ? -14.201 4.619 2.518 1.00 95.62 115 ARG A N 1
ATOM 949 C CA . ARG A 1 115 ? -13.452 5.580 3.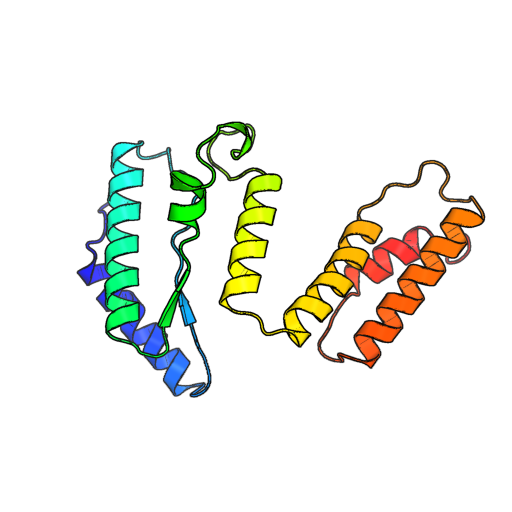345 1.00 95.62 115 ARG A CA 1
ATOM 950 C C . ARG A 1 115 ? -14.026 5.704 4.756 1.00 95.62 115 ARG A C 1
ATOM 952 O O . ARG A 1 115 ? -13.257 5.790 5.712 1.00 95.62 115 ARG A O 1
ATOM 959 N N . GLN A 1 116 ? -15.351 5.693 4.910 1.00 94.69 116 GLN A N 1
ATOM 960 C CA . GLN A 1 116 ? -15.996 5.712 6.229 1.00 94.69 116 GLN A CA 1
ATOM 961 C C . GLN A 1 116 ? -15.688 4.441 7.025 1.00 94.69 116 GLN A C 1
ATOM 963 O O . GLN A 1 116 ? -15.341 4.520 8.206 1.00 94.69 116 GLN A O 1
ATOM 968 N N . LEU A 1 117 ? -15.753 3.277 6.375 1.00 95.69 117 LEU A N 1
ATOM 969 C CA . LEU A 1 117 ? -15.396 2.005 6.991 1.00 95.69 117 LEU A CA 1
ATOM 970 C C . LEU A 1 117 ? -13.937 2.004 7.459 1.00 95.69 117 LEU A C 1
ATOM 972 O O . LEU A 1 117 ? -13.650 1.688 8.613 1.00 95.69 117 LEU A O 1
ATOM 976 N N . MET A 1 118 ? -13.017 2.446 6.605 1.00 94.38 118 MET A N 1
ATOM 977 C CA . MET A 1 118 ? -11.604 2.557 6.956 1.00 94.38 118 MET A CA 1
ATOM 978 C C . MET A 1 118 ? -11.346 3.485 8.137 1.00 94.38 118 MET A C 1
ATOM 980 O O . MET A 1 118 ? -10.508 3.173 8.977 1.00 94.38 118 MET A O 1
ATOM 984 N N . GLN A 1 119 ? -12.062 4.607 8.243 1.00 93.69 119 GLN A N 1
ATOM 985 C CA . GLN A 1 119 ? -11.946 5.490 9.405 1.00 93.69 119 GLN A CA 1
ATOM 986 C C . GLN A 1 119 ? -12.391 4.793 10.695 1.00 93.69 119 GLN A C 1
ATOM 988 O O . GLN A 1 119 ? -11.754 4.965 11.735 1.00 93.69 119 GLN A O 1
ATOM 993 N N . ARG A 1 120 ? -13.466 3.996 10.646 1.00 95.50 120 ARG A N 1
ATOM 994 C CA . ARG A 1 120 ? -13.942 3.215 11.801 1.00 95.50 120 ARG A CA 1
ATOM 995 C C . ARG A 1 120 ? -12.921 2.150 12.205 1.00 95.50 120 ARG A C 1
ATOM 997 O O . ARG A 1 120 ? -12.566 2.084 13.378 1.00 95.50 120 ARG A O 1
ATOM 1004 N N . ILE A 1 121 ? -12.393 1.394 11.242 1.00 95.25 121 ILE A N 1
ATOM 1005 C CA . ILE A 1 121 ? -11.348 0.385 11.474 1.00 95.25 121 ILE A CA 1
ATOM 1006 C C . ILE A 1 121 ? -10.073 1.040 12.025 1.00 95.25 121 ILE A C 1
ATOM 1008 O O . ILE A 1 121 ? -9.515 0.572 13.014 1.00 95.25 121 ILE A O 1
ATOM 1012 N N . GLY A 1 122 ? -9.644 2.166 11.449 1.00 93.12 122 GLY A N 1
ATOM 1013 C CA . GLY A 1 122 ? -8.457 2.900 11.891 1.00 93.12 122 GLY A CA 1
ATOM 1014 C C . GLY A 1 122 ? -8.538 3.349 13.352 1.00 93.12 122 GLY A C 1
ATOM 1015 O O . GLY A 1 122 ? -7.547 3.253 14.071 1.00 93.12 122 GLY A O 1
ATOM 1016 N N . LYS A 1 123 ? -9.724 3.759 13.831 1.00 94.88 123 LYS A N 1
ATOM 1017 C CA . LYS A 1 123 ? -9.946 4.081 15.253 1.00 94.88 123 LYS A CA 1
ATOM 1018 C C . LYS A 1 123 ? -9.742 2.867 16.160 1.00 94.88 123 LYS A C 1
ATOM 1020 O O . LYS A 1 123 ? -9.102 3.008 17.198 1.00 94.88 123 LYS A O 1
ATOM 1025 N N . VAL A 1 124 ? -10.239 1.694 15.762 1.00 95.94 124 VAL A N 1
ATOM 1026 C CA . VAL A 1 124 ? -10.059 0.440 16.516 1.00 95.94 124 VAL A CA 1
ATOM 1027 C C . VAL A 1 124 ? -8.584 0.039 16.556 1.00 95.94 124 VAL A C 1
ATOM 1029 O O . VAL A 1 124 ? -8.052 -0.251 17.626 1.00 95.94 124 VAL A O 1
ATOM 1032 N N . ILE A 1 125 ? -7.892 0.085 15.414 1.00 93.88 125 ILE A N 1
ATOM 1033 C CA . ILE A 1 125 ? -6.460 -0.240 15.333 1.00 93.88 125 ILE A CA 1
ATOM 1034 C C . ILE A 1 125 ? -5.638 0.714 16.211 1.00 93.88 125 ILE A C 1
ATOM 1036 O O . ILE A 1 125 ? -4.808 0.262 17.005 1.00 93.88 125 ILE A O 1
ATOM 1040 N N . ALA A 1 126 ? -5.896 2.023 16.131 1.00 91.44 126 ALA A N 1
ATOM 1041 C CA . ALA A 1 126 ? -5.221 3.017 16.960 1.00 91.44 126 ALA A CA 1
ATOM 1042 C C . ALA A 1 126 ? -5.478 2.781 18.459 1.00 91.44 126 ALA A C 1
ATOM 1044 O O . ALA A 1 126 ? -4.537 2.779 19.254 1.00 91.44 126 ALA A O 1
ATOM 1045 N N . ALA A 1 127 ? -6.730 2.506 18.835 1.00 93.69 127 ALA A N 1
ATOM 1046 C CA . ALA A 1 127 ? -7.106 2.155 20.201 1.00 93.69 127 ALA A CA 1
ATOM 1047 C C . ALA A 1 127 ? -6.377 0.895 20.699 1.00 93.69 127 ALA A C 1
ATOM 1049 O O . ALA A 1 127 ? -5.896 0.875 21.830 1.00 93.69 127 ALA A O 1
ATOM 1050 N N . SER A 1 128 ? -6.232 -0.128 19.851 1.00 92.44 128 SER A N 1
ATOM 1051 C CA . SER A 1 128 ? -5.569 -1.392 20.209 1.00 92.44 128 SER A CA 1
ATOM 1052 C C . SER A 1 128 ? -4.068 -1.248 20.472 1.00 92.44 128 SER A C 1
ATOM 1054 O O . SER A 1 128 ? -3.481 -2.042 21.204 1.00 92.44 128 SER A O 1
ATOM 1056 N N . SER A 1 129 ? -3.452 -0.207 19.907 1.00 88.44 129 SER A N 1
ATOM 1057 C CA . SER A 1 129 ? -2.027 0.091 20.070 1.00 88.44 129 SER A CA 1
ATOM 1058 C C . SER A 1 129 ? -1.731 0.940 21.313 1.00 88.44 129 SER A C 1
ATOM 1060 O O . SER A 1 129 ? -0.564 1.145 21.660 1.00 88.44 129 SER A O 1
ATOM 1062 N N . HIS A 1 130 ? -2.766 1.445 21.993 1.00 86.75 130 HIS A N 1
ATOM 1063 C CA . HIS A 1 130 ? -2.614 2.266 23.186 1.00 86.75 130 HIS A CA 1
ATOM 1064 C C . HIS A 1 130 ? -2.128 1.437 24.383 1.00 86.75 130 HIS A C 1
ATOM 1066 O O . HIS A 1 130 ? -2.612 0.335 24.639 1.00 86.75 130 HIS A O 1
ATOM 1072 N N . ARG A 1 131 ? -1.176 1.987 25.148 1.00 84.69 131 ARG A N 1
ATOM 1073 C CA . ARG A 1 131 ? -0.658 1.374 26.379 1.00 84.69 131 ARG A CA 1
ATOM 1074 C C . ARG A 1 131 ? -1.195 2.141 27.593 1.00 84.69 131 ARG A C 1
ATOM 1076 O O . ARG A 1 131 ? -0.749 3.268 27.811 1.00 84.69 131 ARG A O 1
ATOM 1083 N N . PRO A 1 132 ? -2.128 1.573 28.376 1.00 85.94 132 PRO A N 1
ATOM 1084 C CA . PRO A 1 132 ? -2.721 2.265 29.518 1.00 85.94 132 PRO A CA 1
ATOM 1085 C C . PRO A 1 132 ? -1.743 2.391 30.694 1.00 85.94 132 PRO A C 1
ATOM 1087 O O . PRO A 1 132 ? -1.034 1.444 31.029 1.00 85.94 132 PRO A O 1
ATOM 1090 N N . PHE A 1 133 ? -1.768 3.535 31.384 1.00 85.75 133 PHE A N 1
ATOM 1091 C CA . PHE A 1 133 ? -1.005 3.743 32.626 1.00 85.75 133 PHE A CA 1
ATOM 1092 C C . PHE A 1 133 ? -1.609 2.999 33.828 1.00 85.75 133 PHE A C 1
ATOM 1094 O O . PHE A 1 133 ? -0.877 2.511 34.687 1.00 85.75 133 PHE A O 1
ATOM 1101 N N . HIS A 1 134 ? -2.942 2.876 33.876 1.00 89.00 134 HIS A N 1
ATOM 1102 C CA . HIS A 1 134 ? -3.677 2.164 34.928 1.00 89.00 134 HIS A CA 1
ATOM 1103 C C . HIS A 1 134 ? -4.630 1.124 34.315 1.00 89.00 134 HIS A C 1
ATOM 1105 O O . HIS A 1 134 ? -5.834 1.384 34.208 1.00 89.00 134 HIS A O 1
ATOM 1111 N N . PRO A 1 135 ? -4.117 -0.057 33.914 1.00 87.94 135 PRO A N 1
ATOM 1112 C CA . PRO A 1 135 ? -4.904 -1.069 33.206 1.00 87.94 135 PRO A CA 1
ATOM 1113 C C . PRO A 1 135 ? -6.131 -1.544 33.993 1.00 87.94 135 PRO A C 1
ATOM 1115 O O . PRO A 1 135 ? -7.193 -1.741 33.421 1.00 87.94 135 PRO A O 1
ATOM 1118 N N . ALA A 1 136 ? -6.023 -1.674 35.316 1.00 89.31 136 ALA A N 1
ATOM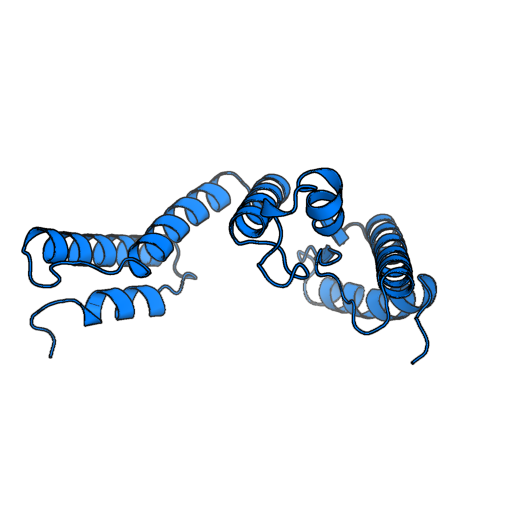 1119 C CA . ALA A 1 136 ? -7.118 -2.147 36.167 1.00 89.31 136 ALA A CA 1
ATOM 1120 C C . ALA A 1 136 ? -8.140 -1.057 36.551 1.00 89.31 136 ALA A C 1
ATOM 1122 O O . ALA A 1 136 ? -9.068 -1.329 37.308 1.00 89.31 136 ALA A O 1
ATOM 1123 N N . SER A 1 137 ? -7.970 0.186 36.084 1.00 92.62 137 SER A N 1
ATOM 1124 C CA . SER A 1 137 ? -8.901 1.266 36.420 1.00 92.62 137 SER A CA 1
ATOM 1125 C C . SER A 1 137 ? -10.267 1.048 35.763 1.00 92.62 137 SER A C 1
ATOM 1127 O O . SER A 1 137 ? -10.353 0.623 34.610 1.00 92.62 137 SER A O 1
ATOM 1129 N N . GLU A 1 138 ? -11.342 1.383 36.477 1.00 93.38 138 GLU A N 1
ATOM 1130 C CA . GLU A 1 138 ? -12.710 1.252 35.963 1.00 93.38 138 GLU A CA 1
ATOM 1131 C C . GLU A 1 138 ? -12.926 1.976 34.614 1.00 93.38 138 GLU A C 1
ATOM 1133 O O . GLU A 1 138 ? -13.506 1.367 33.712 1.00 93.38 138 GLU A O 1
ATOM 1138 N N . PRO A 1 139 ? -12.422 3.211 34.393 1.00 93.25 139 PRO A N 1
ATOM 1139 C CA . PRO A 1 139 ? -12.553 3.870 33.095 1.00 93.25 139 PRO A CA 1
ATOM 1140 C C . PRO A 1 139 ? -11.871 3.104 31.956 1.00 93.25 139 PRO A C 1
ATOM 1142 O O . PRO A 1 139 ? -12.432 3.020 30.864 1.00 93.25 139 PRO A O 1
ATOM 1145 N N . HIS A 1 140 ? -10.692 2.515 32.200 1.00 93.44 140 HIS A N 1
ATOM 1146 C CA . HIS A 1 140 ? -9.995 1.721 31.183 1.00 93.44 140 HIS A CA 1
ATOM 1147 C C . HIS A 1 140 ? -10.746 0.427 30.872 1.00 93.44 140 HIS A C 1
ATOM 1149 O O . HIS A 1 140 ? -10.936 0.092 29.708 1.00 93.44 140 HIS A O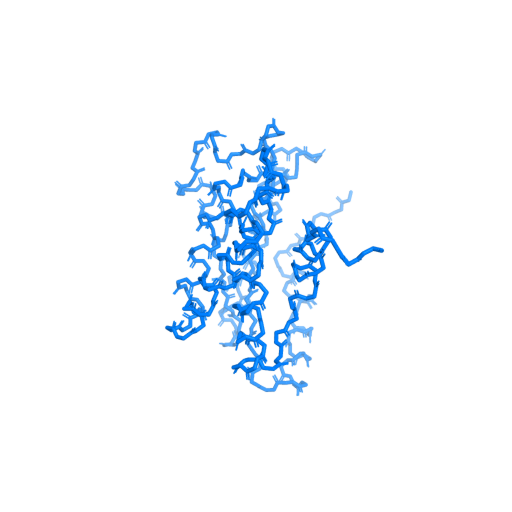 1
ATOM 1155 N N . GLN A 1 141 ? -11.246 -0.270 31.894 1.00 94.31 141 GLN A N 1
ATOM 1156 C CA . GLN A 1 141 ? -12.027 -1.496 31.699 1.00 94.31 141 GLN A CA 1
ATOM 1157 C C . GLN A 1 141 ? -13.317 -1.233 30.901 1.00 94.31 141 GLN A C 1
ATOM 1159 O O . GLN A 1 141 ? -13.622 -1.981 29.972 1.00 94.31 141 GLN A O 1
ATOM 1164 N N . ARG A 1 142 ? -14.023 -0.124 31.173 1.00 94.56 142 ARG A N 1
ATOM 1165 C CA . ARG A 1 142 ? -15.178 0.307 30.360 1.00 94.56 142 ARG A CA 1
ATOM 1166 C C . ARG A 1 142 ? -14.782 0.635 28.919 1.00 94.56 142 ARG A C 1
ATOM 1168 O O . ARG A 1 142 ? -15.488 0.253 27.991 1.00 94.56 142 ARG A O 1
ATOM 1175 N N . PHE A 1 143 ? -13.648 1.307 28.720 1.00 94.94 143 PHE A N 1
ATOM 1176 C CA . PHE A 1 143 ? -13.119 1.582 27.383 1.00 94.94 143 PHE A CA 1
ATOM 1177 C C . PHE A 1 143 ? -12.846 0.288 26.599 1.00 94.94 143 PHE A C 1
ATOM 1179 O O . PHE A 1 143 ? -13.256 0.191 25.444 1.00 94.94 143 PHE A O 1
ATOM 1186 N N . LEU A 1 144 ? -12.219 -0.720 27.217 1.00 95.31 144 LEU A N 1
ATOM 1187 C CA . LEU A 1 144 ? -11.958 -2.019 26.584 1.00 95.31 144 LEU A CA 1
ATOM 1188 C C . LEU A 1 144 ? -13.254 -2.722 26.159 1.00 95.31 144 LEU A C 1
ATOM 1190 O O . LEU A 1 144 ? -13.349 -3.190 25.024 1.00 95.31 1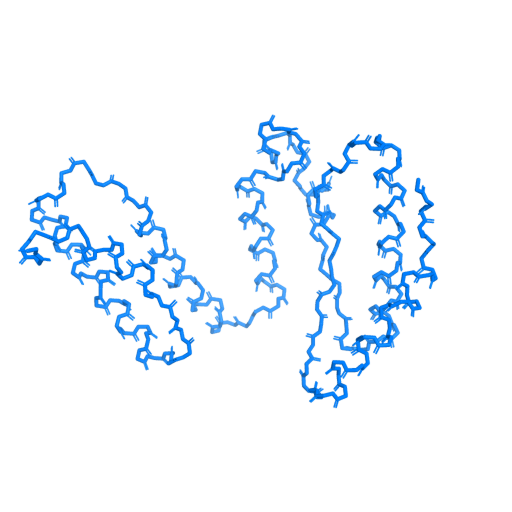44 LEU A O 1
ATOM 1194 N N . GLN A 1 145 ? -14.260 -2.759 27.040 1.00 95.75 145 GLN A N 1
ATOM 1195 C CA . GLN A 1 145 ? -15.578 -3.326 26.728 1.00 95.75 145 GLN A CA 1
ATOM 1196 C C . GLN A 1 145 ? -16.226 -2.603 25.539 1.00 95.75 145 GLN A C 1
ATOM 1198 O O . GLN A 1 145 ? -16.658 -3.251 24.587 1.00 95.75 145 GLN A O 1
ATOM 1203 N N . GLN A 1 146 ? -16.181 -1.269 25.528 1.00 96.75 146 GLN A N 1
ATOM 1204 C CA . GLN A 1 146 ? -16.695 -0.469 24.418 1.00 96.75 146 GLN A CA 1
ATOM 1205 C C . GLN A 1 146 ? -15.973 -0.771 23.092 1.00 96.75 146 GLN A C 1
ATOM 1207 O O . GLN A 1 146 ? -16.614 -0.849 22.046 1.00 96.75 146 GLN A O 1
ATOM 1212 N N . GLN A 1 147 ? -14.648 -0.970 23.100 1.00 97.00 147 GLN A N 1
ATOM 1213 C CA . GLN A 1 147 ? -13.919 -1.354 21.883 1.00 97.00 147 GLN A CA 1
ATOM 1214 C C . GLN A 1 147 ? -14.329 -2.745 21.375 1.00 97.00 147 GLN A C 1
ATOM 1216 O O . GLN A 1 147 ? -14.457 -2.941 20.166 1.00 97.00 147 GLN A O 1
ATOM 1221 N N . LEU A 1 148 ? -14.574 -3.704 22.275 1.00 97.25 148 LEU A N 1
ATOM 1222 C CA . LEU A 1 148 ? -15.048 -5.042 21.906 1.00 97.25 148 LEU A CA 1
ATOM 1223 C C . LEU A 1 148 ? -16.454 -5.008 21.291 1.00 97.25 148 LEU A C 1
ATOM 1225 O O . LEU A 1 148 ? -16.699 -5.712 20.310 1.00 97.25 148 LEU A O 1
ATOM 1229 N N . GLU A 1 149 ? -17.349 -4.164 21.809 1.00 97.44 149 GLU A N 1
ATOM 1230 C CA . GLU A 1 149 ? -18.675 -3.927 21.223 1.00 97.44 149 GLU A CA 1
ATOM 1231 C C . GLU A 1 149 ? -18.577 -3.313 19.821 1.00 97.44 149 GLU A C 1
ATOM 1233 O O . GLU A 1 149 ? -19.242 -3.783 18.897 1.00 97.44 149 GLU A O 1
ATOM 1238 N N . ILE A 1 150 ? -17.705 -2.315 19.628 1.00 97.38 150 ILE A N 1
ATOM 1239 C CA . ILE A 1 150 ? -17.461 -1.703 18.312 1.00 97.38 150 ILE A CA 1
ATOM 1240 C C . ILE A 1 150 ? -16.955 -2.748 17.310 1.00 97.38 150 ILE A C 1
ATOM 1242 O O . ILE A 1 150 ? -17.420 -2.777 16.170 1.00 97.38 150 ILE A O 1
ATOM 1246 N N . ILE A 1 151 ? -16.027 -3.618 17.723 1.00 97.25 151 ILE A N 1
ATOM 1247 C CA . ILE A 1 151 ? -15.539 -4.718 16.882 1.00 97.25 151 ILE A CA 1
ATOM 1248 C C . ILE A 1 151 ? -16.688 -5.662 16.504 1.00 97.25 151 ILE A C 1
ATOM 1250 O O . ILE A 1 151 ? -16.820 -6.013 15.335 1.00 97.25 151 ILE A O 1
ATOM 1254 N N . ALA A 1 152 ? -17.526 -6.062 17.465 1.00 96.75 152 ALA A N 1
ATOM 1255 C CA . ALA A 1 152 ? -18.657 -6.951 17.201 1.00 96.75 152 ALA A CA 1
ATOM 1256 C C . ALA A 1 152 ? -19.659 -6.331 16.211 1.00 96.75 152 ALA A C 1
ATOM 1258 O O . ALA A 1 152 ? -20.094 -7.002 15.278 1.00 96.75 152 ALA A O 1
ATOM 1259 N N . GLN A 1 153 ? -19.967 -5.039 16.362 1.00 96.94 153 GLN A N 1
ATOM 1260 C CA . GLN A 1 153 ? -20.828 -4.305 15.430 1.00 96.94 153 GLN A CA 1
ATOM 1261 C C . GLN A 1 153 ? -20.220 -4.228 14.024 1.00 96.94 153 GLN A C 1
ATOM 1263 O O . GLN A 1 153 ? -20.927 -4.440 13.042 1.00 96.94 153 GLN A O 1
ATOM 1268 N N . LEU A 1 154 ? -18.915 -3.951 13.915 1.00 96.81 154 LEU A N 1
ATOM 1269 C CA . LEU A 1 154 ? -18.214 -3.895 12.629 1.00 96.81 154 LEU A CA 1
ATOM 1270 C C . LEU A 1 154 ? -18.227 -5.241 11.902 1.00 96.81 154 LEU A C 1
ATOM 1272 O O . LEU A 1 154 ? -18.484 -5.266 10.706 1.00 96.81 154 LEU A O 1
ATOM 1276 N N . GLU A 1 155 ? -17.972 -6.346 12.600 1.00 95.94 155 GLU A N 1
ATOM 1277 C CA . GLU A 1 155 ? -18.001 -7.681 11.988 1.00 95.94 155 GLU A CA 1
ATOM 1278 C C . GLU A 1 155 ? -19.428 -8.142 11.654 1.00 95.94 155 GLU A C 1
ATOM 1280 O O . GLU A 1 155 ? -19.622 -8.879 10.691 1.00 95.94 155 GLU A O 1
ATOM 1285 N N . GLN A 1 156 ? -20.441 -7.681 12.395 1.00 96.25 156 GLN A N 1
ATOM 1286 C CA . GLN A 1 156 ? -21.841 -7.927 12.045 1.00 96.25 156 GLN A CA 1
ATOM 1287 C C . GLN A 1 156 ? -22.255 -7.166 10.775 1.00 96.25 156 GLN A C 1
ATOM 1289 O O . GLN A 1 156 ? -22.946 -7.721 9.923 1.00 96.25 156 GLN A O 1
ATOM 1294 N N . GLU A 1 157 ? -21.852 -5.899 10.650 1.00 96.44 157 GLU A N 1
ATOM 1295 C CA . GLU A 1 157 ? -22.151 -5.057 9.485 1.00 96.44 157 GLU A CA 1
ATOM 1296 C C . GLU A 1 157 ? -21.326 -5.463 8.252 1.00 96.44 157 GLU A C 1
ATOM 1298 O O . GLU A 1 157 ? -21.827 -5.430 7.129 1.00 96.44 157 GLU A O 1
ATOM 1303 N N . PHE A 1 158 ? -20.081 -5.903 8.460 1.00 96.12 158 PHE A N 1
ATOM 1304 C CA . PHE A 1 158 ? -19.145 -6.312 7.414 1.00 96.12 158 PHE A CA 1
ATOM 1305 C C . PHE A 1 158 ? -18.551 -7.700 7.724 1.00 96.12 158 PHE A C 1
ATOM 1307 O O . PHE A 1 158 ? -17.423 -7.790 8.217 1.00 96.12 158 PHE A O 1
ATOM 1314 N N . PRO A 1 159 ? -19.254 -8.799 7.380 1.00 95.06 159 PRO A N 1
ATOM 1315 C CA . PRO A 1 159 ? -18.850 -10.168 7.738 1.00 95.06 159 PRO A CA 1
ATOM 1316 C C . PRO A 1 159 ? -17.501 -10.640 7.178 1.00 95.06 159 PRO A C 1
ATOM 1318 O O . PRO A 1 159 ? -16.981 -11.669 7.599 1.00 95.06 159 PRO A O 1
ATOM 1321 N N . PHE A 1 160 ? -16.937 -9.917 6.207 1.00 93.69 160 PHE A N 1
ATOM 1322 C CA . PHE A 1 160 ? -15.611 -10.193 5.650 1.00 93.69 160 PHE A CA 1
ATOM 1323 C C . PHE A 1 160 ? -14.465 -9.605 6.490 1.00 93.69 160 PHE A C 1
ATOM 1325 O O . PHE A 1 160 ? -13.302 -9.923 6.235 1.00 93.69 160 PHE A O 1
ATOM 1332 N N . LEU A 1 161 ? -14.755 -8.719 7.450 1.00 95.00 161 LEU A N 1
ATOM 1333 C CA . LEU A 1 161 ? -13.735 -8.154 8.326 1.00 95.00 161 LEU A CA 1
ATOM 1334 C C . LEU A 1 161 ? -13.252 -9.188 9.339 1.00 95.00 161 LEU A C 1
ATOM 1336 O O . LEU A 1 161 ? -14.024 -9.969 9.886 1.00 95.00 161 LEU A O 1
ATOM 1340 N N . ASN A 1 162 ? -11.954 -9.142 9.622 1.00 93.94 162 ASN A N 1
ATOM 1341 C CA . ASN A 1 162 ? -11.321 -9.955 10.647 1.00 93.94 162 ASN A CA 1
ATOM 1342 C C . ASN A 1 162 ? -10.495 -9.040 11.552 1.00 93.94 162 ASN A C 1
ATOM 1344 O O . ASN A 1 162 ? -9.397 -8.629 11.178 1.00 93.94 162 ASN A O 1
ATOM 1348 N N . LEU A 1 163 ? -11.038 -8.726 12.731 1.00 95.12 163 LEU A N 1
ATOM 1349 C CA . LEU A 1 163 ? -10.391 -7.893 13.751 1.00 95.12 163 LEU A CA 1
ATOM 1350 C C . LEU A 1 163 ? -9.981 -8.732 14.971 1.00 95.12 163 LEU A C 1
ATOM 1352 O O . LEU A 1 163 ? -9.950 -8.248 16.106 1.00 95.12 163 LEU A O 1
ATOM 1356 N N . ASN A 1 164 ? -9.689 -10.023 14.764 1.00 95.31 164 ASN A N 1
ATOM 1357 C CA . ASN A 1 164 ? -9.358 -10.943 15.854 1.00 95.31 164 ASN A CA 1
ATOM 1358 C C . ASN A 1 164 ? -8.095 -10.527 16.607 1.00 95.31 164 ASN A C 1
ATOM 1360 O O . ASN A 1 164 ? -8.042 -10.658 17.828 1.00 95.31 164 ASN A O 1
ATOM 1364 N N . ARG A 1 165 ? -7.099 -9.975 15.906 1.00 94.62 165 ARG A N 1
ATOM 1365 C CA . ARG A 1 165 ? -5.866 -9.495 16.536 1.00 94.62 165 ARG A CA 1
ATOM 1366 C C . ARG A 1 165 ? -6.158 -8.371 17.531 1.00 94.62 165 ARG A C 1
ATOM 1368 O O . ARG A 1 165 ? -5.680 -8.412 18.664 1.00 94.62 165 ARG A O 1
ATOM 1375 N N . GLU A 1 166 ? -6.937 -7.380 17.115 1.00 96.25 166 GLU A N 1
ATOM 1376 C CA . GLU A 1 166 ? -7.326 -6.228 17.927 1.00 96.25 166 GLU A CA 1
ATOM 1377 C C . GLU A 1 166 ? -8.215 -6.679 19.092 1.00 96.25 166 GLU A C 1
ATOM 1379 O O . GLU A 1 166 ? -7.971 -6.312 20.242 1.00 96.25 166 GLU A O 1
ATOM 1384 N N . ARG A 1 167 ? -9.187 -7.557 18.816 1.00 95.88 167 ARG A N 1
ATOM 1385 C CA . ARG A 1 167 ? -10.069 -8.178 19.815 1.00 95.88 167 ARG A CA 1
ATOM 1386 C C . ARG A 1 167 ? -9.284 -8.895 20.909 1.00 95.88 167 ARG A C 1
ATOM 1388 O O . ARG A 1 167 ? -9.533 -8.665 22.091 1.00 95.88 167 ARG A O 1
ATOM 1395 N N . GLU A 1 168 ? -8.345 -9.760 20.539 1.00 94.56 168 GLU A N 1
ATOM 1396 C CA . GLU A 1 168 ? -7.483 -10.457 21.497 1.00 94.56 168 GLU A CA 1
ATOM 1397 C C . GLU A 1 168 ? -6.597 -9.481 22.275 1.00 94.56 168 GLU A C 1
ATOM 1399 O O . GLU A 1 168 ? -6.392 -9.659 23.476 1.00 94.56 168 GLU A O 1
ATOM 1404 N N . GLY A 1 169 ? -6.096 -8.436 21.609 1.00 93.00 169 GLY A N 1
ATOM 1405 C CA . GLY A 1 169 ? -5.321 -7.369 22.239 1.00 93.00 169 GLY A CA 1
ATOM 1406 C C . GLY A 1 169 ? -6.086 -6.652 23.353 1.00 93.00 169 GLY A C 1
ATOM 1407 O O . GLY A 1 169 ? -5.509 -6.378 24.407 1.00 93.00 169 GLY A O 1
ATOM 1408 N N . PHE A 1 170 ? -7.382 -6.398 23.157 1.00 94.69 170 PHE A N 1
ATOM 1409 C CA . PHE A 1 170 ? -8.246 -5.823 24.189 1.00 94.69 170 PHE A CA 1
ATOM 1410 C C . PHE A 1 170 ? -8.615 -6.831 25.281 1.00 94.69 170 PHE A C 1
ATOM 1412 O O . PHE A 1 170 ? -8.518 -6.498 26.461 1.00 94.69 170 PHE A O 1
ATOM 1419 N N . ARG A 1 171 ? -8.970 -8.074 24.921 1.00 93.69 171 ARG A N 1
ATOM 1420 C CA . ARG A 1 171 ? -9.321 -9.128 25.895 1.00 93.69 171 ARG A CA 1
ATOM 1421 C C . ARG A 1 171 ? -8.202 -9.408 26.890 1.00 93.69 171 ARG A C 1
ATOM 1423 O O . ARG A 1 171 ? -8.458 -9.483 28.083 1.00 93.69 171 ARG A O 1
ATOM 1430 N N . LYS A 1 172 ? -6.947 -9.459 26.430 1.00 91.12 172 LYS A N 1
ATOM 1431 C CA . LYS A 1 172 ? -5.770 -9.659 27.299 1.00 91.12 172 LYS A CA 1
ATOM 1432 C C . LYS A 1 172 ? -5.590 -8.578 28.372 1.00 91.12 172 LYS A C 1
ATOM 1434 O O . LYS A 1 172 ? -4.813 -8.779 29.299 1.00 91.12 172 LYS A O 1
ATOM 1439 N N . GLN A 1 173 ? -6.252 -7.430 28.233 1.00 89.44 173 GLN A N 1
ATOM 1440 C CA . GLN A 1 173 ? -6.190 -6.325 29.191 1.00 89.44 173 GLN A CA 1
ATOM 1441 C C . GLN A 1 173 ? -7.398 -6.282 30.139 1.00 89.44 173 GLN A C 1
ATOM 1443 O O . GLN A 1 173 ? -7.397 -5.480 31.079 1.00 89.44 173 GLN A O 1
ATOM 1448 N N . LEU A 1 174 ? -8.427 -7.105 29.908 1.00 89.19 174 LEU A N 1
ATOM 1449 C CA . LEU A 1 174 ? -9.562 -7.213 30.816 1.00 89.19 174 LEU A CA 1
ATOM 1450 C C . LEU A 1 174 ? -9.143 -7.948 32.090 1.00 89.19 174 LEU A C 1
ATOM 1452 O O . LEU A 1 174 ? -8.493 -8.992 32.048 1.00 89.19 174 LEU A O 1
ATOM 1456 N N . VAL A 1 175 ? -9.527 -7.405 33.241 1.00 80.62 175 VAL A N 1
ATOM 1457 C CA . VAL A 1 175 ? -9.301 -8.062 34.531 1.00 80.62 175 VAL A CA 1
ATOM 1458 C C . VAL A 1 175 ? -10.434 -9.070 34.757 1.00 80.62 175 VAL A C 1
ATOM 1460 O O . VAL A 1 175 ? -11.583 -8.659 34.890 1.00 80.62 175 VAL A O 1
ATOM 1463 N N . GLY A 1 176 ? -10.123 -10.373 34.809 1.00 63.19 176 GLY A N 1
ATOM 1464 C CA . GLY A 1 176 ? -11.085 -11.431 35.173 1.00 63.19 176 GLY A CA 1
ATOM 1465 C C . GLY A 1 176 ? -11.356 -12.535 34.136 1.00 63.19 176 GLY A C 1
ATOM 1466 O O . GLY A 1 176 ? -12.152 -13.418 34.430 1.00 63.19 176 GLY A O 1
ATOM 1467 N N . GLU A 1 177 ? -10.701 -12.532 32.968 1.00 48.09 177 GLU A N 1
ATOM 1468 C CA . GLU A 1 177 ? -10.743 -13.637 31.981 1.00 48.09 177 GLU A CA 1
ATOM 1469 C C . GLU A 1 177 ? -9.413 -14.426 31.938 1.00 48.09 177 GLU A C 1
ATOM 1471 O O . GLU A 1 177 ? -8.853 -14.673 30.868 1.00 48.09 177 GLU A O 1
ATOM 1476 N N . GLY A 1 178 ? -8.879 -14.782 33.113 1.00 37.56 178 GLY A N 1
ATOM 1477 C CA . GLY A 1 178 ? -7.682 -15.618 33.285 1.00 37.56 178 GLY A CA 1
ATOM 1478 C C . GLY A 1 178 ? -7.922 -16.749 34.270 1.00 37.56 178 GLY A C 1
ATOM 1479 O O . GLY A 1 178 ? -8.541 -16.465 35.320 1.00 37.56 178 GLY A O 1
#

pLDDT: mean 94.1, std 7.09, range [37.56, 98.62]

Foldseek 3Di:
DDADALVRVLVVCVVVVVVVCVVPVPAAAEDEDALFAPPPVHPVVSVVNSVRSVSNLVVCVVVPVRYHYQYLNCCCVPVVPDCQQADPVSGHGDPVSVVVSVVSVCVVPPDPVRVVLVVLVVVLVVVLPDDDPCLPDPVNLVVLVVSLVSVVVSCVVPVPDDCPVSNVSSVVSHPPPD

Radius of gyration: 21.45 Å; chains: 1; bounding box: 46×33×59 Å

Secondary structure (DSSP, 8-state):
-PPPPHHHHHHHHHHHHHHHHHH-TT--EEE-------GGG-HHHHHHHHHHHHHHHHHHHHH-TTEEE--HHHIIIIIS-SGGGB-TTSSSBPHHHHHHHHHHHHHHH--HHHHHHHHHHHHHHHHHT---SSTTSHHHHHHHHHHHHHHHHHHHH-TT---HHHHHHHHTTSTT--